Protein AF-A0A6I5C722-F1 (afdb_monomer)

Sequence (66 aa):
GPPPYPLEYILRDATGPDGAFHGNVGKETSVIVDHPFVTARSTPDSELGGQKLVEVLEDGLRRYGW

Structure (mmCIF, N/CA/C/O backbone):
data_AF-A0A6I5C722-F1
#
_entry.id   AF-A0A6I5C722-F1
#
loop_
_atom_site.group_PDB
_atom_site.id
_atom_site.type_symbol
_atom_site.label_atom_id
_atom_site.label_alt_id
_atom_site.label_comp_id
_atom_site.label_asym_id
_atom_site.label_entity_id
_atom_site.label_seq_id
_atom_site.pdbx_PDB_ins_code
_atom_site.Cartn_x
_atom_site.Cartn_y
_atom_site.Cartn_z
_atom_site.occupancy
_atom_site.B_iso_or_equiv
_atom_s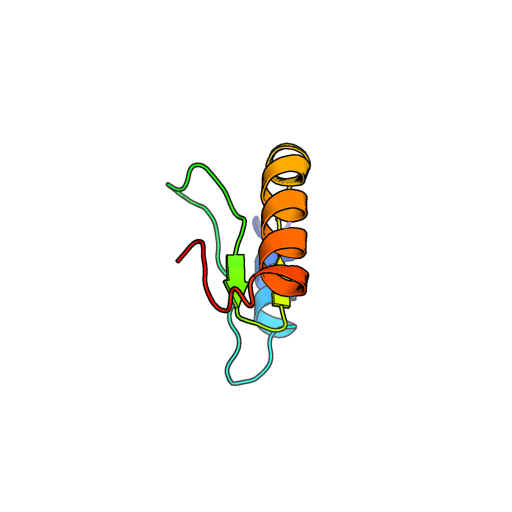ite.auth_seq_id
_atom_site.auth_comp_id
_atom_site.auth_asym_id
_atom_site.auth_atom_id
_atom_site.pdbx_PDB_model_num
ATOM 1 N N . GLY A 1 1 ? 22.379 -2.486 -20.035 1.00 57.44 1 GLY A N 1
ATOM 2 C CA . GLY A 1 1 ? 22.227 -2.601 -18.571 1.00 57.44 1 GLY A CA 1
ATOM 3 C C . GLY A 1 1 ? 21.064 -3.525 -18.272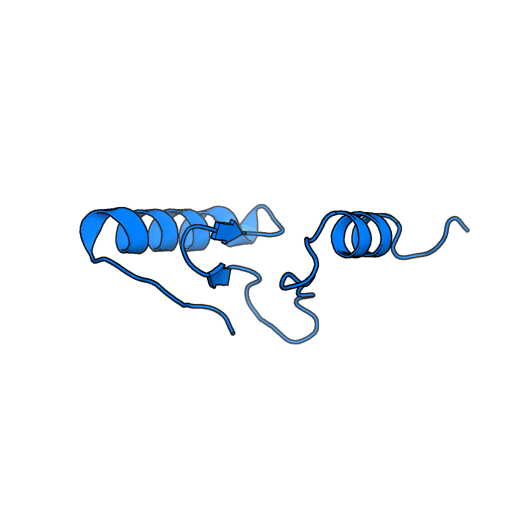 1.00 57.44 1 GLY A C 1
ATOM 4 O O . GLY A 1 1 ? 20.269 -3.726 -19.188 1.00 57.44 1 GLY A O 1
ATOM 5 N N . PRO A 1 2 ? 20.961 -4.105 -17.063 1.00 52.34 2 PRO A N 1
ATOM 6 C CA . PRO A 1 2 ? 19.758 -4.837 -16.665 1.00 52.34 2 PRO A CA 1
ATOM 7 C C . PRO A 1 2 ? 18.520 -3.949 -16.891 1.00 52.34 2 PRO A C 1
ATOM 9 O O . PRO A 1 2 ? 18.654 -2.720 -16.845 1.00 52.34 2 PRO A O 1
ATOM 12 N N . PRO A 1 3 ? 17.351 -4.531 -17.210 1.00 56.19 3 PRO A N 1
ATOM 13 C CA . PRO A 1 3 ? 16.160 -3.751 -17.522 1.00 56.19 3 PRO A CA 1
ATOM 14 C C . PRO A 1 3 ? 15.887 -2.756 -16.384 1.00 56.19 3 PRO A C 1
ATOM 16 O O . PRO A 1 3 ? 15.988 -3.148 -15.223 1.00 56.19 3 PRO A O 1
ATOM 19 N N . PRO A 1 4 ? 15.574 -1.483 -16.684 1.00 65.62 4 PRO A N 1
ATOM 20 C CA . PRO A 1 4 ? 15.590 -0.400 -15.697 1.00 65.62 4 PRO A CA 1
ATOM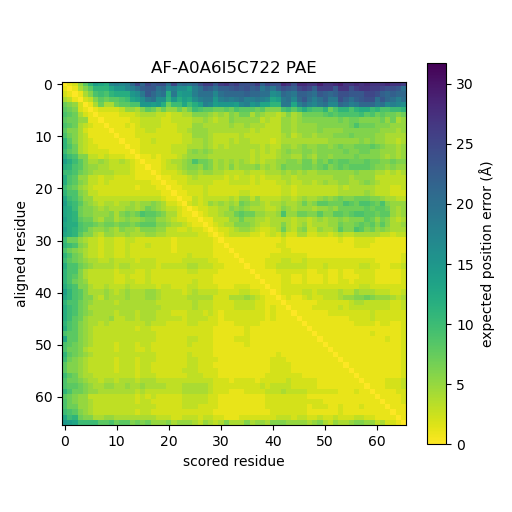 21 C C . PRO A 1 4 ? 14.549 -0.520 -14.572 1.00 65.62 4 PRO A C 1
ATOM 23 O O . PRO A 1 4 ? 14.590 0.276 -13.640 1.00 65.62 4 PRO A O 1
ATOM 26 N N . TYR A 1 5 ? 13.657 -1.517 -14.605 1.00 71.38 5 TYR A N 1
ATOM 27 C CA . TYR A 1 5 ? 12.578 -1.664 -13.626 1.00 71.38 5 TYR A CA 1
ATOM 28 C C . TYR A 1 5 ? 12.315 -3.123 -13.207 1.00 71.38 5 TYR A C 1
ATOM 30 O O . TYR A 1 5 ? 11.179 -3.585 -13.309 1.00 71.38 5 TYR A O 1
ATOM 38 N N . PRO A 1 6 ? 13.316 -3.889 -12.724 1.00 81.62 6 PRO A N 1
ATOM 39 C CA . PRO A 1 6 ? 13.100 -5.291 -12.350 1.00 81.62 6 PRO A CA 1
ATOM 40 C C . PRO A 1 6 ? 12.008 -5.416 -11.283 1.00 81.62 6 PRO A C 1
ATOM 42 O O . PRO A 1 6 ? 11.144 -6.280 -11.369 1.00 81.62 6 PRO A O 1
ATOM 45 N N . LEU A 1 7 ? 12.013 -4.493 -10.317 1.00 81.50 7 LEU A N 1
ATOM 46 C CA . LEU A 1 7 ? 11.042 -4.452 -9.232 1.00 81.50 7 LEU A CA 1
ATOM 47 C C . LEU A 1 7 ? 9.619 -4.176 -9.729 1.00 81.50 7 LEU A C 1
ATOM 49 O O . LEU A 1 7 ? 8.687 -4.808 -9.258 1.00 81.50 7 LEU A O 1
ATOM 53 N N . GLU A 1 8 ? 9.438 -3.274 -10.693 1.00 85.75 8 GLU A N 1
ATOM 54 C CA . GLU A 1 8 ? 8.112 -2.988 -11.246 1.00 85.75 8 GLU A CA 1
ATOM 55 C C . GLU A 1 8 ? 7.526 -4.204 -11.965 1.00 85.75 8 GLU A C 1
ATOM 57 O O . GLU A 1 8 ? 6.358 -4.523 -11.762 1.00 85.75 8 GLU A O 1
ATOM 62 N N . TYR A 1 9 ? 8.331 -4.909 -12.767 1.00 86.62 9 TYR A N 1
ATOM 63 C CA . TYR A 1 9 ? 7.875 -6.129 -13.433 1.00 86.62 9 TYR A CA 1
ATOM 64 C C . TYR A 1 9 ? 7.505 -7.219 -12.427 1.00 86.62 9 TYR A C 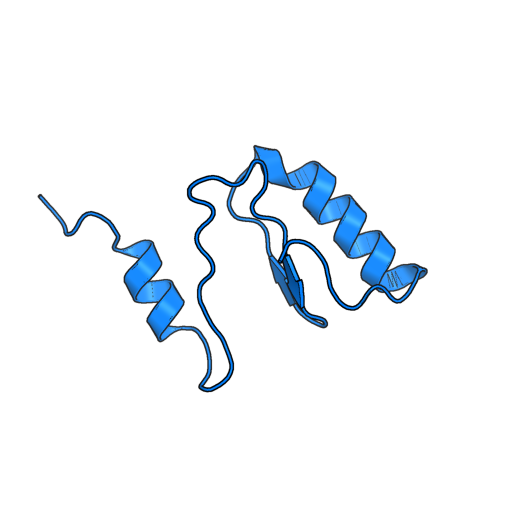1
ATOM 66 O O . TYR A 1 9 ? 6.446 -7.823 -12.563 1.00 86.62 9 TYR A O 1
ATOM 74 N N . ILE A 1 10 ? 8.331 -7.420 -11.395 1.00 88.88 10 ILE A N 1
ATOM 75 C CA . ILE A 1 10 ? 8.049 -8.386 -10.325 1.00 88.88 10 ILE A CA 1
ATOM 76 C C . ILE A 1 10 ? 6.760 -8.014 -9.584 1.00 88.88 10 ILE A C 1
ATOM 78 O O . ILE A 1 10 ? 5.934 -8.880 -9.329 1.00 88.88 10 ILE A O 1
ATOM 82 N N . LEU A 1 11 ? 6.561 -6.739 -9.245 1.00 89.00 11 LEU A N 1
ATOM 83 C CA . LEU A 1 11 ? 5.384 -6.314 -8.486 1.00 89.00 11 LE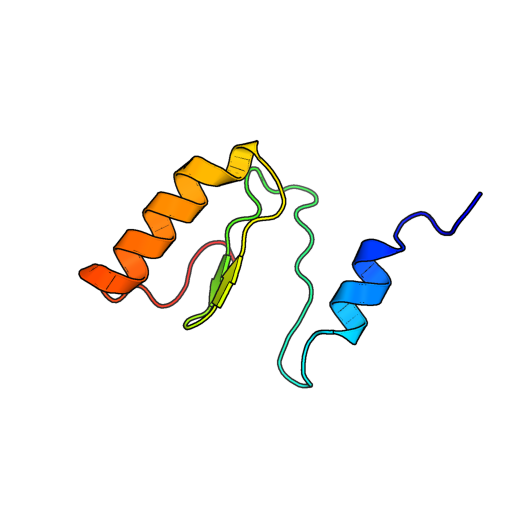U A CA 1
ATOM 84 C C . LEU A 1 11 ? 4.097 -6.370 -9.315 1.00 89.00 11 LEU A C 1
ATOM 86 O O . LEU A 1 11 ? 3.066 -6.750 -8.774 1.00 89.00 11 LEU A O 1
ATOM 90 N N . ARG A 1 12 ? 4.151 -6.043 -10.612 1.00 87.94 12 ARG A N 1
ATOM 91 C CA . ARG A 1 12 ? 3.007 -6.209 -11.527 1.00 87.94 12 ARG A CA 1
ATOM 92 C C . ARG A 1 12 ? 2.605 -7.677 -11.687 1.00 87.94 12 ARG A C 1
ATOM 94 O O . ARG A 1 12 ? 1.421 -7.958 -11.816 1.00 87.94 12 ARG A O 1
ATOM 101 N N . ASP A 1 13 ? 3.576 -8.588 -11.686 1.00 89.81 13 ASP A N 1
ATOM 102 C CA . ASP A 1 13 ? 3.331 -10.035 -11.737 1.00 89.81 13 ASP A CA 1
ATOM 103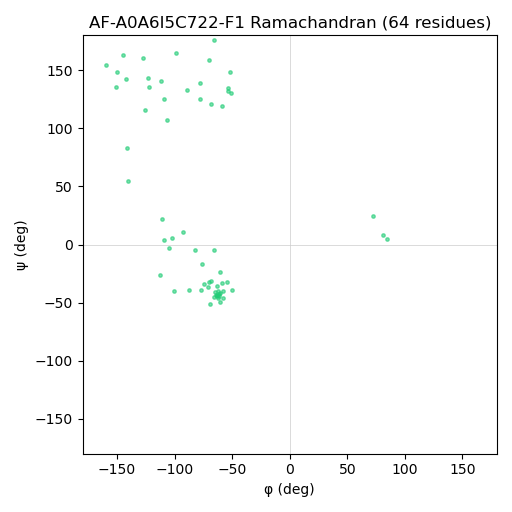 C C . ASP A 1 13 ? 2.819 -10.587 -10.394 1.00 89.81 13 ASP A C 1
ATOM 105 O O . ASP A 1 13 ? 1.975 -11.476 -10.356 1.00 89.81 13 ASP A O 1
ATOM 109 N N . ALA A 1 14 ? 3.284 -10.021 -9.275 1.00 89.94 14 ALA A N 1
ATOM 110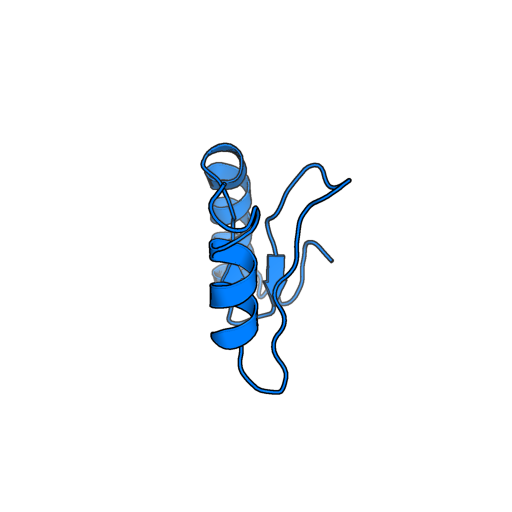 C CA . ALA A 1 14 ? 2.902 -10.452 -7.931 1.00 89.94 14 ALA A CA 1
ATOM 111 C C . ALA A 1 14 ? 1.497 -9.992 -7.497 1.00 89.94 14 ALA A C 1
ATOM 113 O O . ALA A 1 14 ? 0.960 -10.515 -6.517 1.00 89.94 14 ALA A O 1
ATOM 114 N N . THR A 1 15 ? 0.900 -9.006 -8.171 1.00 90.38 15 THR A N 1
ATOM 115 C CA . THR A 1 15 ? -0.472 -8.568 -7.885 1.00 90.38 15 THR A CA 1
ATOM 116 C C . THR A 1 15 ? -1.502 -9.525 -8.481 1.00 90.38 15 THR A C 1
ATOM 118 O O . THR A 1 15 ? -1.351 -9.991 -9.605 1.00 90.38 15 THR A O 1
ATOM 121 N N . GLY A 1 16 ? -2.571 -9.814 -7.729 1.00 86.44 16 GLY A N 1
ATOM 122 C CA . GLY A 1 16 ? -3.677 -10.652 -8.206 1.00 86.44 16 GLY A CA 1
ATOM 123 C C . GLY A 1 16 ? -4.467 -10.015 -9.363 1.00 86.44 16 GLY A C 1
ATOM 124 O O . GLY A 1 16 ? -4.224 -8.858 -9.698 1.00 86.44 16 GLY A O 1
ATOM 125 N N . PRO A 1 17 ? -5.451 -10.730 -9.944 1.00 91.12 17 PRO A N 1
ATOM 126 C CA . PRO A 1 17 ? -6.203 -10.273 -11.122 1.00 91.12 17 PRO A CA 1
ATOM 127 C C . PRO A 1 17 ? -6.856 -8.891 -10.983 1.00 91.12 17 PRO A C 1
ATOM 129 O O . PRO A 1 17 ? -6.950 -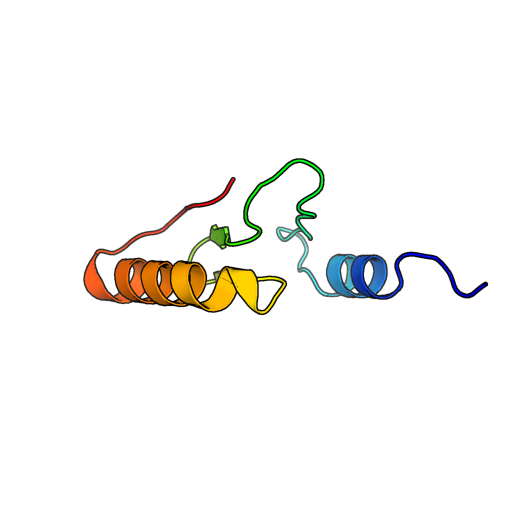8.162 -11.966 1.00 91.12 17 PRO A O 1
ATOM 132 N N . ASP A 1 18 ? -7.270 -8.533 -9.766 1.00 90.75 18 ASP A N 1
ATOM 133 C CA . ASP A 1 18 ? -7.904 -7.249 -9.441 1.00 90.75 18 ASP A CA 1
ATOM 134 C C . ASP A 1 18 ? -6.941 -6.258 -8.752 1.00 90.75 18 ASP A C 1
ATOM 136 O O . ASP A 1 18 ? -7.357 -5.197 -8.291 1.00 90.75 18 ASP A O 1
ATOM 140 N N . GLY A 1 19 ? -5.657 -6.609 -8.640 1.00 91.25 19 GLY A N 1
ATOM 141 C CA . GLY A 1 19 ? -4.617 -5.779 -8.037 1.00 91.25 19 GLY A CA 1
ATOM 142 C C . GLY A 1 19 ? -3.785 -5.031 -9.078 1.00 91.25 19 GLY A C 1
ATOM 143 O O . GLY A 1 19 ? -3.781 -5.361 -10.262 1.00 91.25 19 GLY A O 1
ATOM 144 N N . ALA A 1 20 ? -3.040 -4.022 -8.629 1.00 91.56 20 ALA A N 1
ATOM 145 C CA . ALA A 1 20 ? -2.121 -3.292 -9.491 1.00 91.56 20 ALA A CA 1
ATOM 146 C C . ALA A 1 20 ? -0.914 -2.748 -8.721 1.00 91.56 20 ALA A C 1
ATOM 148 O O . ALA A 1 20 ? -1.002 -2.366 -7.553 1.00 91.56 20 ALA A O 1
ATOM 149 N N . PHE A 1 21 ? 0.226 -2.672 -9.408 1.00 90.75 21 PHE A N 1
ATOM 150 C CA . PHE A 1 21 ? 1.364 -1.889 -8.944 1.00 90.75 21 PHE A CA 1
ATOM 151 C C . PHE A 1 21 ? 1.121 -0.401 -9.225 1.00 90.75 21 PHE A C 1
ATOM 153 O O . PHE A 1 21 ? 0.924 0.001 -10.374 1.00 90.75 21 PHE A O 1
ATOM 160 N N . HIS A 1 22 ? 1.213 0.424 -8.182 1.00 90.25 22 HIS A N 1
ATOM 161 C CA . HIS A 1 22 ? 1.111 1.877 -8.284 1.00 90.25 22 HIS A CA 1
ATOM 162 C C . HIS A 1 22 ? 2.480 2.534 -8.102 1.00 90.25 22 HIS A C 1
ATOM 164 O O . HIS A 1 22 ? 3.016 2.618 -6.998 1.00 90.25 22 HIS A O 1
ATOM 170 N N . GLY A 1 23 ? 3.042 3.031 -9.205 1.00 86.56 23 GLY A N 1
ATOM 171 C CA . GLY A 1 23 ? 4.213 3.901 -9.165 1.00 86.56 23 GLY A CA 1
ATOM 172 C C . GLY A 1 23 ? 3.878 5.279 -8.581 1.00 86.56 23 GLY A C 1
ATOM 173 O O . GLY A 1 23 ? 2.731 5.720 -8.605 1.00 86.56 23 GLY A O 1
ATOM 174 N N . ASN A 1 24 ? 4.892 5.991 -8.092 1.00 84.19 24 ASN A N 1
ATOM 175 C CA . ASN A 1 24 ? 4.736 7.310 -7.467 1.00 84.19 24 ASN A CA 1
ATOM 176 C C . ASN A 1 24 ? 5.342 8.456 -8.302 1.00 84.19 24 ASN A C 1
ATOM 178 O O . ASN A 1 24 ? 5.687 9.504 -7.758 1.00 84.19 24 ASN A O 1
ATOM 182 N N . VAL A 1 25 ? 5.527 8.264 -9.613 1.00 83.94 25 VAL A N 1
ATOM 183 C CA . VAL A 1 25 ? 6.041 9.325 -10.493 1.00 83.94 25 VAL A CA 1
ATOM 184 C C . VAL A 1 25 ? 5.095 10.527 -10.416 1.00 83.94 25 VAL A C 1
ATOM 186 O O . VAL A 1 25 ? 3.915 10.405 -10.727 1.00 83.94 25 VAL A O 1
ATOM 189 N N . GLY A 1 26 ? 5.613 11.676 -9.974 1.00 83.75 26 GLY A N 1
ATOM 190 C CA . GLY A 1 26 ? 4.826 12.900 -9.789 1.00 83.75 26 GLY A CA 1
ATOM 191 C C . GLY A 1 26 ? 4.019 12.979 -8.485 1.00 83.75 26 GLY A C 1
ATOM 192 O O . GLY A 1 26 ? 3.239 13.914 -8.340 1.00 83.75 26 GLY A O 1
ATOM 193 N N . LYS A 1 27 ? 4.198 12.044 -7.539 1.00 84.75 27 LYS A N 1
ATOM 194 C CA . LYS A 1 27 ? 3.556 12.071 -6.212 1.00 84.75 27 LYS A CA 1
ATOM 195 C C . LYS A 1 27 ? 4.579 12.305 -5.096 1.00 84.75 27 LYS A C 1
ATOM 197 O O . LYS A 1 27 ? 5.672 11.741 -5.128 1.00 84.75 27 LYS A O 1
ATOM 202 N N . GLU A 1 28 ? 4.199 13.101 -4.095 1.00 84.31 28 GLU A N 1
ATOM 203 C CA . GLU A 1 28 ? 5.041 13.394 -2.921 1.00 84.31 28 GLU A CA 1
ATOM 204 C C . GLU A 1 28 ? 5.212 12.181 -1.996 1.00 84.31 28 GLU A C 1
ATOM 206 O O . GLU A 1 28 ? 6.276 11.995 -1.413 1.00 84.31 28 GLU A O 1
ATOM 211 N N . THR A 1 29 ? 4.197 11.319 -1.910 1.00 87.44 29 THR A N 1
ATOM 212 C CA . THR A 1 29 ? 4.231 10.067 -1.146 1.00 87.44 29 THR A CA 1
ATOM 213 C C . THR A 1 29 ? 3.813 8.880 -2.009 1.00 87.44 29 THR A C 1
ATOM 215 O O . THR A 1 29 ? 3.187 9.030 -3.063 1.00 87.44 29 THR A O 1
ATOM 218 N N . SER A 1 30 ? 4.188 7.685 -1.560 1.00 92.38 30 SER A N 1
ATOM 219 C CA . SER A 1 30 ? 3.753 6.408 -2.123 1.00 92.38 30 SER A CA 1
ATOM 220 C C . SER A 1 30 ? 2.787 5.634 -1.219 1.00 92.38 30 SER A C 1
ATOM 222 O O . SER A 1 30 ? 2.436 4.503 -1.553 1.00 92.38 30 SER A O 1
ATOM 224 N N . VAL A 1 31 ? 2.379 6.208 -0.078 1.00 96.75 31 VAL A N 1
ATOM 225 C CA . VAL A 1 31 ? 1.496 5.521 0.871 1.00 96.75 31 VAL A CA 1
ATOM 226 C C . VAL A 1 31 ? 0.111 5.352 0.265 1.00 96.75 31 VAL A C 1
ATOM 228 O O . VAL A 1 31 ? -0.560 6.333 -0.049 1.00 96.75 31 VAL A O 1
ATOM 231 N N . ILE A 1 32 ? -0.327 4.103 0.145 1.00 96.62 32 ILE A N 1
ATOM 232 C CA . ILE A 1 32 ? -1.674 3.745 -0.296 1.00 96.62 32 ILE A CA 1
ATOM 233 C C . ILE A 1 32 ? -2.331 2.913 0.795 1.00 96.62 32 ILE A C 1
ATOM 235 O O . ILE A 1 32 ? -1.724 1.992 1.347 1.00 96.62 32 ILE A O 1
ATOM 239 N N . VAL A 1 33 ? -3.592 3.243 1.066 1.00 97.94 33 VAL A N 1
ATOM 240 C CA . VAL A 1 33 ? -4.512 2.357 1.775 1.00 97.94 33 VAL A CA 1
ATOM 241 C C . VAL A 1 33 ? -5.535 1.868 0.765 1.00 97.94 33 VAL A C 1
ATOM 243 O O . VAL A 1 33 ? -6.196 2.669 0.093 1.00 97.94 33 VAL A O 1
ATOM 246 N N . ASP A 1 34 ? -5.652 0.553 0.679 1.00 96.69 34 ASP A N 1
ATOM 247 C CA . ASP A 1 34 ? -6.715 -0.162 -0.013 1.00 96.69 34 ASP A CA 1
ATOM 248 C C . ASP A 1 34 ? -7.063 -1.377 0.842 1.00 96.69 34 ASP A C 1
ATOM 250 O O . ASP A 1 34 ? -6.475 -2.451 0.710 1.00 96.69 34 ASP A O 1
ATOM 254 N N . HIS A 1 35 ? -7.907 -1.151 1.851 1.00 96.44 35 HIS A N 1
ATOM 255 C CA . HIS A 1 35 ? -8.088 -2.095 2.948 1.00 96.44 35 HIS A CA 1
ATOM 256 C C . HIS A 1 35 ? -8.378 -3.522 2.428 1.00 96.44 35 HIS A C 1
ATOM 258 O O . HIS A 1 35 ? -9.351 -3.714 1.695 1.00 96.44 35 HIS A O 1
ATOM 264 N N . PRO A 1 36 ? -7.669 -4.559 2.922 1.00 94.62 36 PRO A N 1
ATOM 265 C CA . PRO A 1 36 ? -6.829 -4.555 4.128 1.00 94.62 36 PRO A CA 1
ATOM 266 C C . PRO A 1 36 ? -5.345 -4.230 3.880 1.00 94.62 36 PRO A C 1
ATOM 268 O O . PRO A 1 36 ? -4.526 -4.418 4.776 1.00 94.62 36 PRO A O 1
ATOM 271 N N . PHE A 1 37 ? -4.976 -3.769 2.685 1.00 95.19 37 PHE A N 1
ATOM 272 C CA . PHE A 1 37 ? -3.590 -3.492 2.323 1.00 95.19 37 PHE A CA 1
ATOM 273 C C . PHE A 1 37 ? -3.181 -2.058 2.676 1.00 95.19 37 PHE A C 1
ATOM 275 O O . PHE A 1 37 ? -3.872 -1.089 2.353 1.00 95.19 37 PHE A O 1
ATOM 282 N N . VAL A 1 38 ? -2.016 -1.937 3.314 1.00 97.25 38 VAL A N 1
ATOM 283 C CA . VAL A 1 38 ? -1.319 -0.671 3.568 1.00 97.25 38 VAL A CA 1
ATOM 284 C C . VAL A 1 38 ? 0.090 -0.816 3.010 1.00 97.25 38 VAL A C 1
ATOM 286 O O . VAL A 1 38 ?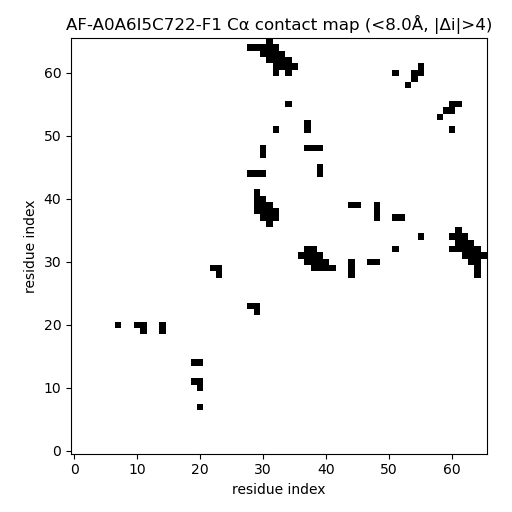 0.851 -1.672 3.461 1.00 97.25 38 VAL A O 1
ATOM 289 N N . THR A 1 39 ? 0.433 -0.017 2.002 1.00 95.50 39 THR A N 1
ATOM 290 C CA . THR A 1 39 ? 1.719 -0.125 1.298 1.00 95.50 39 THR A CA 1
ATOM 291 C C . THR A 1 39 ? 2.486 1.184 1.348 1.00 95.50 39 THR A C 1
ATOM 293 O O . THR A 1 39 ? 1.890 2.249 1.218 1.00 95.50 39 THR A O 1
ATOM 296 N N . ALA A 1 40 ? 3.809 1.094 1.464 1.00 94.44 40 ALA A N 1
ATOM 297 C CA . ALA A 1 40 ? 4.744 2.211 1.396 1.00 94.44 40 ALA A CA 1
ATOM 298 C C . ALA A 1 40 ? 6.009 1.763 0.647 1.00 94.44 40 ALA A C 1
ATOM 300 O O . ALA A 1 40 ? 6.446 0.621 0.793 1.00 94.44 40 ALA A O 1
ATOM 301 N N . ARG A 1 41 ? 6.601 2.639 -0.171 1.00 90.06 41 ARG A N 1
ATOM 302 C CA . ARG A 1 41 ? 7.729 2.285 -1.052 1.00 90.06 41 ARG A CA 1
ATOM 303 C C . ARG A 1 41 ? 9.090 2.421 -0.378 1.00 90.06 41 ARG A C 1
ATOM 305 O O . ARG A 1 41 ? 10.000 1.660 -0.691 1.00 90.06 41 ARG A O 1
ATOM 312 N N . SER A 1 42 ? 9.281 3.451 0.446 1.00 87.50 42 SER A N 1
ATOM 313 C CA . SER A 1 42 ? 10.619 3.868 0.885 1.00 87.50 42 SER A CA 1
ATOM 314 C C . SER A 1 42 ? 10.652 4.388 2.318 1.00 87.50 42 SER A C 1
ATOM 316 O O . SER A 1 42 ? 9.625 4.766 2.864 1.00 87.50 42 SER A O 1
ATOM 318 N N . THR A 1 43 ? 11.845 4.461 2.919 1.00 93.62 43 THR A N 1
ATOM 319 C CA . THR A 1 43 ? 12.036 4.959 4.293 1.00 93.62 43 THR A CA 1
ATOM 320 C C . THR A 1 43 ? 11.359 6.310 4.579 1.00 93.62 43 THR A C 1
ATOM 322 O O . THR A 1 43 ? 10.772 6.427 5.653 1.00 93.62 43 THR A O 1
ATOM 325 N N . PRO A 1 44 ? 11.350 7.306 3.666 1.00 91.94 44 PRO A N 1
ATOM 326 C CA . PRO A 1 44 ? 10.633 8.566 3.891 1.00 91.94 44 PRO A CA 1
ATOM 327 C C . PRO A 1 44 ? 9.119 8.416 4.099 1.00 91.94 44 PRO A C 1
ATOM 329 O O . PRO A 1 44 ? 8.509 9.265 4.734 1.00 91.94 44 PRO A O 1
ATOM 332 N N . ASP A 1 45 ? 8.512 7.334 3.606 1.00 94.69 45 ASP A N 1
ATOM 333 C CA . ASP A 1 45 ? 7.083 7.061 3.775 1.00 94.69 45 ASP A CA 1
ATOM 334 C C . ASP A 1 45 ? 6.758 6.404 5.133 1.00 94.69 45 ASP A C 1
ATOM 336 O O . ASP A 1 45 ? 5.588 6.195 5.436 1.00 94.69 45 ASP A O 1
ATOM 340 N N . SER A 1 46 ? 7.760 6.059 5.954 1.00 95.06 46 SER A N 1
ATOM 341 C CA . SER A 1 46 ? 7.562 5.242 7.168 1.00 95.06 46 SER A CA 1
ATOM 342 C C . SER A 1 46 ? 6.619 5.889 8.180 1.00 95.06 46 SER A C 1
ATOM 344 O O . SER A 1 46 ? 5.774 5.205 8.753 1.00 95.06 46 SER A O 1
ATOM 346 N N . GLU A 1 47 ? 6.750 7.200 8.398 1.00 97.56 47 GLU A N 1
ATOM 347 C CA . GLU A 1 47 ? 5.931 7.914 9.380 1.00 97.56 47 GLU A CA 1
ATOM 348 C C . GLU A 1 47 ? 4.470 7.996 8.927 1.00 97.56 47 GLU A C 1
ATOM 350 O O . GLU A 1 47 ? 3.575 7.565 9.653 1.00 97.56 47 GLU A O 1
ATOM 355 N N . LEU A 1 48 ? 4.229 8.450 7.693 1.00 97.69 48 LEU A N 1
ATOM 356 C CA . LEU A 1 48 ? 2.882 8.506 7.125 1.00 97.69 48 LEU A CA 1
ATOM 357 C C . LEU A 1 48 ? 2.258 7.107 7.006 1.00 97.69 48 LEU A C 1
ATOM 359 O O . LEU A 1 48 ? 1.083 6.932 7.314 1.00 97.69 48 LEU A O 1
ATOM 363 N N . GLY A 1 49 ? 3.034 6.097 6.606 1.00 97.88 49 GLY A N 1
ATOM 364 C CA . GLY A 1 49 ? 2.575 4.710 6.528 1.00 97.88 49 GLY A CA 1
ATOM 365 C C . GLY A 1 49 ? 2.138 4.166 7.889 1.00 97.88 49 GLY A C 1
ATOM 366 O O . GLY A 1 49 ? 1.080 3.548 7.989 1.00 97.88 49 GLY A O 1
ATOM 367 N N . GLY A 1 50 ? 2.904 4.456 8.946 1.00 98.06 50 GLY A N 1
ATOM 368 C CA . GLY A 1 50 ? 2.537 4.120 10.323 1.00 98.06 50 GLY A CA 1
ATOM 369 C C . GLY A 1 50 ? 1.258 4.825 10.778 1.00 98.06 50 GLY A C 1
ATOM 370 O O . GLY A 1 50 ? 0.360 4.170 11.302 1.00 98.06 50 GLY A O 1
ATOM 371 N N . GLN A 1 51 ? 1.131 6.128 10.510 1.00 98.50 51 GLN A N 1
ATOM 372 C CA . GLN A 1 51 ? -0.089 6.890 10.808 1.00 98.50 51 GLN A CA 1
ATOM 373 C C . GLN A 1 51 ? -1.315 6.290 10.105 1.00 98.50 51 GLN A C 1
ATOM 375 O O . GLN A 1 51 ? -2.340 6.059 10.740 1.00 98.50 51 GLN A O 1
ATOM 380 N N . LYS A 1 52 ? -1.203 5.952 8.813 1.00 98.56 52 LYS A N 1
ATOM 381 C CA . LYS A 1 52 ? -2.314 5.348 8.062 1.00 98.56 52 LYS A CA 1
ATOM 382 C C . LYS A 1 52 ? -2.658 3.938 8.517 1.00 98.56 52 LYS A C 1
ATOM 384 O O . LYS A 1 52 ? -3.830 3.581 8.486 1.00 98.56 52 LYS A O 1
ATOM 389 N N . LEU A 1 53 ? -1.687 3.158 8.987 1.00 98.56 53 LEU A N 1
ATOM 390 C CA . LEU A 1 53 ? -1.975 1.875 9.625 1.00 98.56 53 LEU A CA 1
ATOM 391 C C . LEU A 1 53 ? -2.805 2.056 10.906 1.00 98.56 53 LEU A C 1
ATOM 393 O O . LEU A 1 53 ? -3.770 1.321 11.099 1.00 98.56 53 LEU A O 1
ATOM 397 N N . VAL A 1 54 ? -2.469 3.037 11.750 1.00 98.62 54 VAL A N 1
ATOM 398 C CA . VAL A 1 54 ? -3.256 3.358 12.956 1.00 98.62 54 VAL A CA 1
ATOM 399 C C . VAL A 1 54 ? -4.680 3.772 12.577 1.00 98.62 54 VAL A C 1
ATOM 401 O O . VAL A 1 54 ? -5.626 3.168 13.069 1.00 98.62 54 VAL A O 1
ATOM 404 N N . GLU A 1 55 ? -4.849 4.695 11.624 1.00 98.62 55 GLU A N 1
ATOM 405 C CA . GLU A 1 55 ? -6.176 5.131 11.147 1.00 98.62 55 GLU A CA 1
ATOM 406 C C . GLU A 1 55 ? -7.014 3.968 10.567 1.00 98.62 55 GLU A C 1
ATOM 408 O O . GLU A 1 55 ? -8.238 3.943 10.695 1.00 98.62 55 GLU A O 1
ATOM 413 N N . VAL A 1 56 ? -6.385 2.969 9.934 1.00 98.75 56 VAL A N 1
ATOM 414 C CA . VAL A 1 56 ? -7.080 1.748 9.476 1.00 98.75 56 VAL A CA 1
ATOM 415 C C . VAL A 1 56 ? -7.605 0.930 10.657 1.00 98.75 56 VAL A C 1
ATOM 417 O O . VAL A 1 56 ? -8.740 0.451 10.608 1.00 98.75 56 VAL A O 1
ATOM 420 N N . LEU A 1 57 ? -6.784 0.745 11.694 1.00 98.38 57 LEU A N 1
ATOM 421 C CA . LEU A 1 57 ? -7.090 -0.117 12.839 1.00 98.38 57 LEU A CA 1
ATOM 422 C C . LEU A 1 57 ? -8.065 0.528 13.828 1.00 98.38 57 LEU A C 1
ATOM 424 O O . LEU A 1 57 ? -8.922 -0.168 14.371 1.00 98.38 57 LEU A O 1
ATOM 428 N N . GLU A 1 58 ? -7.926 1.829 14.065 1.00 98.62 58 GLU A N 1
ATOM 429 C CA . GLU A 1 58 ? -8.650 2.550 15.116 1.00 98.62 58 GLU A CA 1
ATOM 430 C C . GLU A 1 58 ? -9.849 3.331 14.565 1.00 98.62 58 GLU A C 1
ATOM 432 O O . GLU A 1 58 ? -10.930 3.285 15.152 1.00 98.62 58 GLU A O 1
ATOM 437 N N . ASP A 1 59 ? -9.700 3.961 13.395 1.00 98.38 59 ASP A N 1
ATOM 438 C CA . ASP A 1 59 ? -10.714 4.861 12.825 1.00 98.38 59 ASP A CA 1
ATOM 439 C C . ASP A 1 59 ? -11.497 4.235 11.658 1.00 98.38 59 ASP A C 1
ATOM 441 O O . ASP A 1 59 ? -12.429 4.831 11.110 1.00 98.38 59 ASP A O 1
ATOM 445 N N . GLY A 1 60 ? -11.140 3.010 11.259 1.00 97.69 60 GLY A N 1
ATOM 446 C CA . GLY A 1 60 ? -11.806 2.277 10.185 1.00 97.69 60 GLY A CA 1
ATOM 447 C C . GLY A 1 60 ? -11.526 2.822 8.783 1.00 97.69 60 GLY A C 1
ATOM 448 O O . GLY A 1 60 ? -12.334 2.589 7.874 1.00 97.69 60 GLY A O 1
ATOM 449 N N . LEU A 1 61 ? -10.401 3.523 8.582 1.00 98.56 61 LEU A N 1
ATOM 450 C CA . LEU A 1 61 ? -9.971 4.010 7.269 1.00 98.56 61 LEU A CA 1
ATOM 451 C C . LEU A 1 61 ? -9.921 2.858 6.250 1.00 98.56 61 LEU A C 1
ATOM 453 O O . LEU A 1 61 ? -9.361 1.793 6.505 1.00 98.56 61 LEU A O 1
ATOM 457 N N . ARG A 1 62 ? -10.504 3.071 5.063 1.00 98.25 62 ARG A N 1
ATOM 458 C CA . ARG A 1 62 ? -10.540 2.057 3.989 1.00 98.25 62 ARG A CA 1
ATOM 459 C C . ARG A 1 62 ? -9.728 2.415 2.754 1.00 98.25 62 ARG A C 1
ATOM 461 O O . ARG A 1 62 ? -9.312 1.505 2.043 1.00 98.25 62 ARG A O 1
ATOM 468 N N . ARG A 1 63 ? -9.521 3.708 2.478 1.00 97.62 63 ARG A N 1
ATOM 469 C CA . ARG A 1 63 ? -8.871 4.169 1.247 1.00 97.62 63 ARG A CA 1
ATOM 470 C C . ARG A 1 63 ? -8.118 5.488 1.436 1.00 97.62 63 ARG A C 1
ATOM 472 O O . ARG A 1 63 ? -8.661 6.409 2.036 1.00 97.62 63 ARG A O 1
ATOM 479 N N . TYR A 1 64 ? -6.900 5.587 0.899 1.00 96.81 64 TYR A N 1
ATOM 480 C CA . TYR A 1 64 ? -6.039 6.784 0.932 1.00 96.81 64 TYR A CA 1
ATOM 481 C C . TYR A 1 64 ? -4.969 6.713 -0.176 1.00 96.81 64 TYR A C 1
ATOM 483 O O . TYR A 1 64 ? -4.599 5.614 -0.582 1.00 96.81 64 TYR A O 1
ATOM 491 N N . GLY A 1 65 ? -4.450 7.858 -0.640 1.00 92.06 65 GLY A N 1
ATOM 492 C CA . GLY A 1 65 ? -3.235 7.919 -1.479 1.00 92.06 65 GLY A CA 1
ATOM 493 C C . GLY A 1 65 ? -3.419 7.714 -2.992 1.00 92.06 65 GLY A C 1
ATOM 494 O O . GLY A 1 65 ? -2.436 7.682 -3.743 1.00 92.06 65 GLY A O 1
ATOM 495 N N . TRP A 1 66 ? -4.666 7.595 -3.450 1.00 87.25 66 TRP A N 1
ATOM 496 C CA . TRP A 1 66 ? -5.035 7.457 -4.863 1.00 87.25 66 TRP A CA 1
ATOM 497 C C . TRP A 1 66 ? -4.968 8.786 -5.609 1.00 87.25 66 TRP A C 1
ATOM 499 O O . TRP A 1 66 ? -5.502 9.783 -5.084 1.00 87.25 66 TRP A O 1
#

Radius of gyration: 13.17 Å; Cα contacts (8 Å, |Δi|>4): 63; chains: 1; bounding box: 34×24×34 Å

Foldseek 3Di:
DPDPCPPQVVVQVVAPPPDHDDDQVVHPFDFWAAPPDTDGDDPVCVVVSVVVNCCCVPVVDHTDDD

Secondary structure (DSSP, 8-state):
---S-HHHHHHHHHS-TT------TT-S---EEETTEEE--SGGGHHHHHHHHHHHHHS---EE--

Solvent-accessible surface area (backbone atoms only — not comparable to full-atom values): 4189 Å² total; per-residue (Å²): 128,79,71,96,50,64,66,57,57,51,44,48,66,70,35,55,96,91,50,74,68,80,82,45,87,97,48,97,61,54,42,33,36,54,63,92,46,75,45,58,82,50,79,90,34,49,65,62,38,52,53,51,51,49,38,36,75,77,71,62,52,50,71,45,73,125

pLDDT: mean 90.22, std 10.02, range [52.34, 98.75]

Mean predicted aligned error: 4.41 Å